Protein AF-A0A640W1K4-F1 (afdb_monomer_lite)

pLDDT: mean 75.22, std 26.87, range [29.45, 98.88]

Foldseek 3Di:
DDDDDDDDDPDPDPDPVVVVVQDDPPPDDDPDDDDDDDDPDLDLADWNFDFDQDPPDGTDTDTDGDDDDQPAWWKFWDDDAEEDQAQKDKTFMDTDADFQWKWKWKDFPQQQDIDTQDIGRVNPRIDIGGHPDFGWMAMGIGGHHSPHPDDDRDGPDDGRHDTYGHDNDDDDDDDDDD

Structure (mmCIF, N/CA/C/O backbone):
data_AF-A0A640W1K4-F1
#
_entry.id   AF-A0A640W1K4-F1
#
loop_
_atom_site.group_PDB
_atom_site.id
_atom_site.type_symbol
_atom_site.label_atom_id
_atom_site.label_alt_id
_atom_site.label_comp_id
_atom_site.label_asym_id
_atom_site.label_entity_id
_atom_site.label_seq_id
_atom_site.pdbx_PDB_ins_code
_atom_site.Cartn_x
_atom_site.Cartn_y
_atom_site.Cartn_z
_atom_site.occupancy
_atom_site.B_iso_or_equiv
_atom_site.auth_seq_id
_atom_site.auth_comp_id
_atom_site.auth_asym_id
_atom_site.auth_atom_id
_atom_site.pdbx_PDB_model_num
ATOM 1 N N . MET A 1 1 ? -17.183 -28.006 46.565 1.00 43.78 1 MET A N 1
ATOM 2 C CA . MET A 1 1 ? -16.339 -28.870 45.714 1.00 43.78 1 MET A CA 1
ATOM 3 C C . MET A 1 1 ? -17.200 -29.376 44.576 1.00 43.78 1 MET A C 1
ATOM 5 O O . MET A 1 1 ? -18.325 -29.774 44.855 1.00 43.78 1 MET A O 1
ATOM 9 N N . ASP A 1 2 ? -16.647 -29.312 43.359 1.00 33.78 2 ASP A N 1
ATOM 10 C CA . ASP A 1 2 ? -17.243 -29.600 42.042 1.00 33.78 2 ASP A CA 1
ATOM 11 C C . ASP A 1 2 ? -18.334 -28.604 41.580 1.00 33.78 2 ASP A C 1
ATOM 13 O O . ASP A 1 2 ? -19.294 -28.358 42.295 1.00 33.78 2 ASP A O 1
ATOM 17 N N . ARG A 1 3 ? -18.270 -27.967 40.399 1.00 29.45 3 ARG A N 1
ATOM 18 C C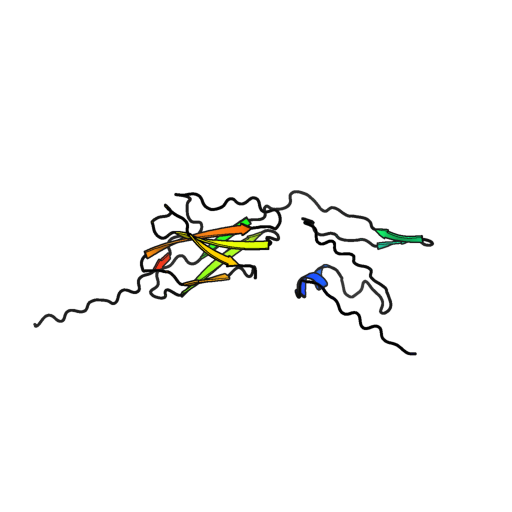A . ARG A 1 3 ? -17.587 -28.315 39.139 1.00 29.45 3 ARG A CA 1
ATOM 19 C C . ARG A 1 3 ? -17.122 -27.056 38.404 1.00 29.45 3 ARG A C 1
ATOM 21 O O . ARG A 1 3 ? -17.822 -26.047 38.407 1.00 29.45 3 ARG A O 1
ATOM 28 N N . GLY A 1 4 ? -15.951 -27.154 37.775 1.00 33.72 4 GLY A N 1
ATOM 29 C CA . GLY A 1 4 ? -15.377 -26.109 36.936 1.00 33.72 4 GLY A CA 1
ATOM 30 C C . GLY A 1 4 ? -16.330 -25.656 35.834 1.00 33.72 4 GLY A C 1
ATOM 31 O O . GLY A 1 4 ? -17.026 -26.463 35.216 1.00 33.72 4 GLY A O 1
ATOM 32 N N . ILE A 1 5 ? -16.336 -24.351 35.596 1.00 34.97 5 ILE A N 1
ATOM 33 C CA . ILE A 1 5 ? -16.936 -23.757 34.412 1.00 34.97 5 ILE A CA 1
ATOM 34 C C . ILE A 1 5 ? -15.775 -23.380 33.500 1.00 34.97 5 ILE A C 1
ATOM 36 O O . ILE A 1 5 ? -15.009 -22.470 33.797 1.00 34.97 5 ILE A O 1
ATOM 40 N N . ILE A 1 6 ? -15.648 -24.123 32.405 1.00 41.34 6 ILE A N 1
ATOM 41 C CA . ILE A 1 6 ? -14.890 -23.721 31.225 1.00 41.34 6 ILE A CA 1
ATOM 42 C C . ILE A 1 6 ? -15.787 -22.721 30.494 1.00 41.34 6 ILE A C 1
ATOM 44 O O . ILE A 1 6 ? -16.929 -23.056 30.172 1.00 41.34 6 ILE A O 1
ATOM 48 N N . LYS A 1 7 ? -15.307 -21.501 30.249 1.00 35.59 7 LYS A N 1
ATOM 49 C CA . LYS A 1 7 ? -15.912 -20.623 29.246 1.00 35.59 7 LYS A CA 1
ATOM 50 C C . LYS A 1 7 ? -14.977 -20.555 28.051 1.00 35.59 7 LYS A C 1
ATOM 52 O O . LYS A 1 7 ? -13.834 -20.131 28.154 1.00 35.59 7 LYS A O 1
ATOM 57 N N . GLU A 1 8 ? -15.502 -21.042 26.941 1.00 36.22 8 GLU A N 1
ATOM 58 C CA . GLU A 1 8 ? -14.947 -20.902 25.608 1.00 36.22 8 GLU A CA 1
ATOM 59 C C . GLU A 1 8 ? -15.300 -19.491 25.122 1.00 36.22 8 GLU A C 1
ATOM 61 O O . GLU A 1 8 ? -16.477 -19.121 25.061 1.00 36.22 8 GLU A O 1
ATOM 66 N N . TYR A 1 9 ? -14.284 -18.681 24.841 1.00 36.56 9 TYR A N 1
ATOM 67 C CA . TYR A 1 9 ? -14.466 -17.368 24.240 1.00 36.56 9 TYR A CA 1
ATOM 68 C C . TYR A 1 9 ? -14.555 -17.574 22.731 1.00 36.56 9 TYR A C 1
ATOM 70 O O . TYR A 1 9 ? -13.602 -18.024 22.106 1.00 36.56 9 TYR A O 1
ATOM 78 N N . LYS A 1 10 ? -15.714 -17.275 22.141 1.00 32.94 10 LYS A N 1
ATOM 79 C CA . LYS A 1 10 ? -15.827 -17.091 20.691 1.00 32.94 10 LYS A CA 1
ATOM 80 C C . LYS A 1 10 ? -15.733 -15.606 20.403 1.00 32.94 10 LYS A C 1
ATOM 82 O O . LYS A 1 10 ? -16.747 -14.953 20.168 1.00 32.94 10 LYS A O 1
ATOM 87 N N . THR A 1 11 ? -14.524 -15.071 20.475 1.00 38.09 11 THR A N 1
ATOM 88 C CA . THR A 1 11 ? -14.229 -13.803 19.814 1.00 38.09 11 THR A CA 1
ATOM 89 C C . THR A 1 11 ? -13.851 -14.107 18.374 1.00 38.09 11 THR A C 1
ATOM 91 O O . THR A 1 11 ? -13.280 -15.152 18.082 1.00 38.09 11 THR A O 1
ATOM 94 N N . SER A 1 12 ? -14.238 -13.241 17.440 1.00 38.25 12 SER A N 1
ATOM 95 C CA . SER A 1 12 ? -13.765 -13.349 16.055 1.00 38.25 12 SER A CA 1
ATOM 96 C C . SER A 1 12 ? -12.378 -12.735 15.864 1.00 38.25 12 SER A C 1
ATOM 98 O O . SER A 1 12 ? -11.850 -12.799 14.761 1.00 38.25 12 SER A O 1
ATOM 100 N N . CYS A 1 13 ? -11.812 -12.116 16.904 1.00 39.06 13 CYS A N 1
ATOM 101 C CA . CYS A 1 13 ? -10.416 -11.715 16.950 1.00 39.06 13 CYS A CA 1
ATOM 102 C C . CYS A 1 13 ? -9.673 -12.644 17.919 1.00 39.06 13 CYS A C 1
ATOM 104 O O . CYS A 1 13 ? -10.009 -12.726 19.102 1.00 39.06 13 CYS A O 1
ATOM 106 N N . ASP A 1 14 ? -8.674 -13.353 17.400 1.00 42.88 14 ASP A N 1
ATOM 107 C CA . ASP A 1 14 ? -7.699 -14.124 18.181 1.00 42.88 14 ASP A CA 1
ATOM 108 C C . ASP A 1 14 ? -6.549 -13.222 18.676 1.00 42.88 14 ASP A C 1
ATOM 110 O O . ASP A 1 14 ? -5.478 -13.717 19.016 1.00 42.88 14 ASP A O 1
ATOM 114 N N . ASP A 1 15 ? -6.742 -11.895 18.694 1.00 42.91 15 ASP A N 1
ATOM 115 C CA . ASP A 1 15 ? -5.703 -10.928 19.047 1.00 42.91 15 ASP A CA 1
ATOM 116 C C . ASP A 1 15 ? -5.544 -10.820 20.580 1.00 42.91 15 ASP A C 1
ATOM 118 O O . ASP A 1 15 ? -6.430 -10.289 21.263 1.00 42.91 15 ASP A O 1
ATOM 122 N N . PRO A 1 16 ? -4.418 -11.285 21.155 1.00 40.88 16 PRO A N 1
ATOM 123 C CA . PRO A 1 16 ? -4.146 -11.191 22.588 1.00 40.88 16 PRO A CA 1
ATOM 124 C C . PRO A 1 16 ? -3.985 -9.742 23.079 1.00 40.88 16 PRO A C 1
ATOM 126 O O . PRO A 1 16 ? -4.146 -9.479 24.273 1.00 40.88 16 PRO A O 1
ATOM 129 N N . GLY A 1 17 ? -3.676 -8.797 22.183 1.00 45.69 17 GLY A N 1
ATOM 130 C CA . GLY A 1 17 ? -3.525 -7.375 22.491 1.00 45.69 17 GLY A CA 1
ATOM 131 C C . GLY A 1 17 ? -4.833 -6.724 22.935 1.00 45.69 17 GLY A C 1
ATOM 132 O O . GLY A 1 17 ? -4.830 -5.930 23.874 1.00 45.69 17 GLY A O 1
ATOM 133 N N . PHE A 1 18 ? -5.963 -7.135 22.353 1.00 45.31 18 PHE A N 1
ATOM 134 C CA . PHE A 1 18 ? -7.292 -6.626 22.711 1.00 45.31 18 PHE A CA 1
ATOM 135 C C . PHE A 1 18 ? -7.650 -6.902 24.182 1.00 45.31 18 PHE A C 1
ATOM 137 O O . PHE A 1 18 ? -8.254 -6.068 24.853 1.00 45.31 18 PHE A O 1
ATOM 144 N N . TYR A 1 19 ? -7.221 -8.047 24.719 1.00 45.56 19 TYR A N 1
ATOM 145 C CA . TYR A 1 19 ? -7.533 -8.458 26.090 1.00 45.56 19 TYR A CA 1
ATOM 146 C C . TYR A 1 19 ? -6.684 -7.754 27.153 1.00 45.56 19 TYR A C 1
ATOM 148 O O . TYR A 1 19 ? -7.207 -7.425 28.215 1.00 45.56 19 TYR A O 1
ATOM 156 N N . ASN A 1 20 ? -5.406 -7.484 26.867 1.00 45.66 20 ASN A N 1
ATOM 157 C CA . ASN A 1 20 ? -4.516 -6.777 27.798 1.00 45.66 20 ASN A CA 1
ATOM 158 C C . ASN A 1 20 ? -4.828 -5.276 27.898 1.00 45.66 20 ASN A C 1
ATOM 160 O O . ASN A 1 20 ? -4.459 -4.641 28.879 1.00 45.66 20 ASN A O 1
ATOM 164 N N . VAL A 1 21 ? -5.492 -4.707 26.886 1.00 46.28 21 VAL A N 1
ATOM 165 C CA . VAL A 1 21 ? -5.930 -3.301 26.887 1.00 46.28 21 VAL A CA 1
ATOM 166 C C . VAL A 1 21 ? -7.235 -3.114 27.668 1.00 46.28 21 VAL A C 1
ATOM 168 O O . VAL A 1 21 ? -7.476 -2.035 28.202 1.00 46.28 21 VAL A O 1
ATOM 171 N N . LEU A 1 22 ? -8.080 -4.147 27.751 1.00 45.56 22 LEU A N 1
ATOM 172 C CA . LEU A 1 22 ? -9.393 -4.049 28.395 1.00 45.56 22 LEU A CA 1
ATOM 173 C C . LEU A 1 22 ? -9.380 -4.319 29.903 1.00 45.56 22 LEU A C 1
ATOM 175 O O . LEU A 1 22 ? -10.299 -3.865 30.582 1.00 45.56 22 LEU A O 1
ATOM 179 N N . PHE A 1 23 ? -8.383 -5.038 30.429 1.00 49.69 23 PHE A N 1
ATOM 180 C CA . PHE A 1 23 ? -8.357 -5.441 31.838 1.00 49.69 23 PHE A CA 1
ATOM 181 C C . PHE A 1 23 ? -6.931 -5.407 32.408 1.00 49.69 23 PHE A C 1
ATOM 183 O O . PHE A 1 23 ? -6.052 -6.119 31.921 1.00 49.69 23 PHE A O 1
ATOM 190 N N . GLU A 1 24 ? -6.705 -4.643 33.481 1.00 48.78 24 GLU A N 1
ATOM 191 C CA . GLU A 1 24 ? -5.538 -4.848 34.348 1.00 48.78 24 GLU A CA 1
ATOM 192 C C . GLU A 1 24 ? -5.784 -6.100 35.218 1.00 48.78 24 GLU A C 1
ATOM 194 O O . GLU A 1 24 ? -6.890 -6.315 35.715 1.00 48.78 24 GLU A O 1
ATOM 199 N N . GLN A 1 25 ? -4.771 -6.964 35.387 1.00 46.16 25 GLN A N 1
ATOM 200 C CA . GLN A 1 25 ? -4.903 -8.274 36.062 1.00 46.16 25 GLN A CA 1
ATOM 201 C C . GLN A 1 25 ? -5.387 -8.197 37.521 1.00 46.16 25 GLN A C 1
ATOM 203 O O . GLN A 1 25 ? -5.812 -9.212 38.074 1.00 46.16 25 GLN A O 1
ATOM 208 N N . ASP A 1 26 ? -5.345 -7.010 38.120 1.00 49.59 26 ASP A N 1
ATOM 209 C CA . ASP A 1 26 ? -5.568 -6.793 39.545 1.00 49.59 26 ASP A CA 1
ATOM 210 C C . ASP A 1 26 ? -7.010 -6.345 39.866 1.00 49.59 26 ASP A C 1
ATOM 212 O O . ASP A 1 26 ? -7.351 -6.175 41.037 1.00 49.59 26 ASP A O 1
ATOM 216 N N . GLU A 1 27 ? -7.869 -6.157 38.854 1.00 46.91 27 GLU A N 1
ATOM 217 C CA . GLU A 1 27 ? -9.209 -5.569 39.028 1.00 46.91 27 GLU A CA 1
ATOM 218 C C . GLU A 1 27 ? -10.350 -6.578 39.269 1.00 46.91 27 GLU A C 1
ATOM 220 O O . GLU A 1 27 ? -11.479 -6.153 39.512 1.00 46.91 27 GLU A O 1
ATOM 225 N N . PHE A 1 28 ? -10.092 -7.896 39.251 1.00 48.31 28 PHE A N 1
ATOM 226 C CA . PHE A 1 28 ? -11.148 -8.913 39.400 1.00 48.31 28 PHE A CA 1
ATOM 227 C C . PHE A 1 28 ? -10.726 -10.113 40.253 1.00 48.31 28 PHE A C 1
ATOM 229 O O . PHE A 1 28 ? -9.606 -10.617 40.151 1.00 48.31 28 PHE A O 1
ATOM 236 N N . GLU A 1 29 ? -11.654 -10.635 41.060 1.00 42.78 29 GLU A N 1
ATOM 237 C CA . GLU A 1 29 ? -11.427 -11.850 41.850 1.00 42.78 29 GLU A CA 1
ATOM 238 C C . GLU A 1 29 ? -11.847 -13.123 41.090 1.00 42.78 29 GLU A C 1
ATOM 240 O O . GLU A 1 29 ? -12.844 -13.170 40.360 1.00 42.78 29 GLU A O 1
ATOM 245 N N . ILE A 1 30 ? -11.108 -14.220 41.306 1.00 35.00 30 ILE A N 1
ATOM 246 C CA . ILE A 1 30 ? -11.465 -15.549 40.788 1.00 35.00 30 ILE A CA 1
ATOM 247 C C . ILE A 1 30 ? -12.852 -15.942 41.323 1.00 35.00 30 ILE A C 1
ATOM 249 O O . ILE A 1 30 ? -13.006 -16.307 42.487 1.00 35.00 30 ILE A O 1
ATOM 253 N N . GLY A 1 31 ? -13.860 -15.913 40.448 1.00 36.47 31 GLY A N 1
ATOM 254 C CA . GLY A 1 31 ? -15.252 -16.247 40.774 1.00 36.47 31 GLY A CA 1
ATOM 255 C C . GLY A 1 31 ? -16.278 -15.218 40.299 1.00 36.47 31 GLY A C 1
ATOM 256 O O . GLY A 1 31 ? -17.474 -15.525 40.280 1.00 36.47 31 GLY A O 1
ATOM 257 N N . GLU A 1 32 ? -15.834 -14.035 39.872 1.00 38.31 32 GLU A N 1
ATOM 258 C CA . GLU A 1 32 ? -16.712 -12.994 39.343 1.00 38.31 32 GLU A CA 1
ATOM 259 C C . GLU A 1 32 ? -17.243 -13.322 37.938 1.00 38.31 32 GLU A C 1
ATOM 261 O O . GLU A 1 32 ? -16.628 -14.029 37.134 1.00 38.31 32 GLU A O 1
ATOM 266 N N . ARG A 1 33 ? -18.454 -12.835 37.642 1.00 40.28 33 ARG A N 1
ATOM 267 C CA . ARG A 1 33 ? -19.116 -13.027 36.347 1.00 40.28 33 ARG A CA 1
ATOM 268 C C . ARG A 1 33 ? -19.064 -11.732 35.549 1.00 40.28 33 ARG A C 1
ATOM 270 O O . ARG A 1 33 ? -19.901 -10.862 35.763 1.00 40.28 33 ARG A O 1
ATOM 277 N N . LEU A 1 34 ? -18.165 -11.654 34.571 1.00 40.03 34 LEU A N 1
ATOM 278 C CA . LEU A 1 34 ? -18.249 -10.628 33.535 1.00 40.03 34 LEU A CA 1
ATOM 279 C C . LEU A 1 34 ? -19.306 -11.008 32.490 1.00 40.03 34 LEU A C 1
ATOM 281 O O . LEU A 1 34 ? -19.310 -12.127 31.958 1.00 40.03 34 LEU A O 1
ATOM 285 N N . TYR A 1 35 ? -20.184 -10.058 32.186 1.00 37.66 35 TYR A N 1
ATOM 286 C CA . TYR A 1 35 ? -21.042 -10.085 31.009 1.00 37.66 35 TYR A CA 1
ATOM 287 C C . TYR A 1 35 ? -20.549 -8.992 30.066 1.00 37.66 35 TYR A C 1
ATOM 289 O O . TYR A 1 35 ? -20.680 -7.811 30.370 1.00 37.66 35 TYR A O 1
ATOM 297 N N . VAL A 1 36 ? -19.958 -9.404 28.946 1.00 39.88 36 VAL A N 1
ATOM 298 C CA . VAL A 1 36 ? -19.548 -8.512 27.858 1.00 39.88 36 VAL A CA 1
ATOM 299 C C . VAL A 1 36 ? -20.442 -8.838 26.672 1.00 39.88 36 VAL A C 1
ATOM 301 O O . VAL A 1 36 ? -20.345 -9.925 26.103 1.00 39.88 36 VAL A O 1
ATOM 304 N N . GLU A 1 37 ? -21.350 -7.930 26.333 1.00 35.34 37 GLU A N 1
ATOM 305 C CA . GLU A 1 37 ? -22.070 -7.965 25.061 1.00 35.34 37 GLU A CA 1
ATOM 306 C C . GLU A 1 37 ? -21.324 -7.059 24.084 1.00 35.34 37 GLU A C 1
ATOM 308 O O . GLU A 1 37 ? -21.455 -5.842 24.126 1.00 35.34 37 GLU A O 1
ATOM 313 N N . ALA A 1 38 ? -20.511 -7.659 23.216 1.00 38.56 38 ALA A N 1
ATOM 314 C CA . ALA A 1 38 ? -19.941 -6.953 22.078 1.00 38.56 38 ALA A CA 1
ATOM 315 C C . ALA A 1 38 ? -20.965 -6.974 20.937 1.00 38.56 38 ALA A C 1
ATOM 317 O O . ALA A 1 38 ? -21.299 -8.036 20.400 1.00 38.56 38 ALA A O 1
ATOM 318 N N . PHE A 1 39 ? -21.490 -5.810 20.564 1.00 34.06 39 PHE A N 1
ATOM 319 C CA . PHE A 1 39 ? -22.350 -5.693 19.393 1.00 34.06 39 PHE A CA 1
ATOM 320 C C . PHE A 1 39 ? -21.492 -5.718 18.125 1.00 34.06 39 PHE A C 1
ATOM 322 O O . PHE A 1 39 ? -20.558 -4.934 17.982 1.00 34.06 39 PHE A O 1
ATOM 329 N N . LYS A 1 40 ? -21.838 -6.581 17.160 1.00 32.44 40 LYS A N 1
ATOM 330 C CA . LYS A 1 40 ? -21.313 -6.479 15.792 1.00 32.44 40 LYS A CA 1
ATOM 331 C C . LYS A 1 40 ? -22.013 -5.312 15.091 1.00 32.44 40 LYS A C 1
ATOM 333 O O . LYS A 1 40 ? -23.025 -5.491 14.419 1.00 32.44 40 LYS A O 1
ATOM 338 N N . GLY A 1 41 ? -21.487 -4.117 15.306 1.00 35.25 41 GLY A N 1
ATOM 339 C CA . GLY A 1 41 ? -21.875 -2.875 14.653 1.00 35.25 41 GLY A CA 1
ATOM 340 C C . GLY A 1 41 ? -20.701 -1.904 14.706 1.00 35.25 41 GLY A C 1
ATOM 341 O O . GLY A 1 41 ? -19.872 -2.006 15.604 1.00 35.25 41 GLY A O 1
ATOM 342 N N . ASN A 1 42 ? -20.617 -1.004 13.728 1.00 38.41 42 ASN A N 1
ATOM 343 C CA . ASN A 1 42 ? -19.531 -0.034 13.579 1.00 38.41 42 ASN A CA 1
ATOM 344 C C . ASN A 1 42 ? -19.505 0.954 14.762 1.00 38.41 42 ASN A C 1
ATOM 346 O O . ASN A 1 42 ? -20.079 2.040 14.695 1.00 38.41 42 ASN A O 1
ATOM 350 N N . LEU A 1 43 ? -18.875 0.550 15.861 1.00 39.47 43 LEU A N 1
ATOM 351 C CA . LEU A 1 43 ? -18.523 1.391 16.997 1.00 39.47 43 LEU A CA 1
ATOM 352 C C . LEU A 1 43 ? -17.125 1.948 16.728 1.00 39.47 43 LEU A C 1
ATOM 354 O O . LEU A 1 43 ? -16.120 1.296 16.986 1.00 39.47 43 LEU A O 1
ATOM 358 N N . TYR A 1 44 ? -17.066 3.154 16.166 1.00 40.75 44 TYR A N 1
ATOM 359 C CA . TYR A 1 44 ? -15.805 3.875 15.997 1.00 40.75 44 TYR A CA 1
ATOM 360 C C . TYR A 1 44 ? -15.503 4.664 17.268 1.00 40.75 44 TYR A C 1
ATOM 362 O O . TYR A 1 44 ? -15.920 5.809 17.438 1.00 40.75 44 TYR A O 1
ATOM 370 N N . GLY A 1 45 ? -14.830 3.979 18.191 1.00 37.06 45 GLY A N 1
ATOM 371 C CA . GLY A 1 45 ? -14.390 4.468 19.493 1.00 37.06 45 GLY A CA 1
ATOM 372 C C . GLY A 1 45 ? -14.180 3.300 20.459 1.00 37.06 45 GLY A C 1
ATOM 373 O O . GLY A 1 45 ? -14.837 2.270 20.340 1.00 37.06 45 GLY A O 1
ATOM 374 N N . TYR A 1 46 ? -13.267 3.445 21.418 1.00 37.00 46 TYR A N 1
ATOM 375 C CA . TYR A 1 46 ? -13.136 2.474 22.505 1.00 37.00 46 TYR A CA 1
ATOM 376 C C . TYR A 1 46 ? -14.272 2.667 23.509 1.00 37.00 46 TYR A C 1
ATOM 378 O O . TYR A 1 46 ? -14.501 3.776 23.992 1.00 37.00 46 TYR A O 1
ATOM 386 N N . GLU A 1 47 ? -14.971 1.584 23.835 1.00 36.69 47 GLU A N 1
ATOM 387 C CA . GLU A 1 47 ? -16.014 1.568 24.854 1.00 36.69 47 GLU A CA 1
ATOM 388 C C . GLU A 1 47 ? -15.413 1.047 26.167 1.00 36.69 47 GLU A C 1
ATOM 390 O O . GLU A 1 47 ? -15.278 -0.157 26.375 1.00 36.69 47 GLU A O 1
ATOM 395 N N . THR A 1 48 ? -15.017 1.946 27.073 1.00 38.12 48 THR A N 1
ATOM 396 C CA . THR A 1 48 ? -14.699 1.539 28.449 1.00 38.12 48 THR A CA 1
ATOM 397 C C . THR A 1 48 ? -16.001 1.472 29.233 1.00 38.12 48 THR A C 1
ATOM 399 O O . THR A 1 48 ? -16.589 2.494 29.595 1.00 38.12 48 THR A O 1
ATOM 402 N N . THR A 1 49 ? -16.468 0.250 29.481 1.00 39.38 49 THR A N 1
ATOM 403 C CA . THR A 1 49 ? -17.645 0.007 30.315 1.00 39.38 49 THR A CA 1
ATOM 404 C C . THR A 1 49 ? -17.234 0.036 31.781 1.00 39.38 49 THR A C 1
ATOM 406 O O . THR A 1 49 ? -16.626 -0.906 32.280 1.00 39.38 49 THR A O 1
ATOM 409 N N . TYR A 1 50 ? -17.593 1.102 32.496 1.00 38.91 50 TYR A N 1
ATOM 410 C CA . TYR A 1 50 ? -17.455 1.118 33.950 1.00 38.91 50 TYR A CA 1
ATOM 411 C C . TYR A 1 50 ? -18.662 0.437 34.585 1.00 38.91 50 TYR A C 1
ATOM 413 O O . TYR A 1 50 ? -19.805 0.876 34.428 1.00 38.91 50 TYR A O 1
ATOM 421 N N . PHE A 1 51 ? -18.397 -0.615 35.352 1.00 43.44 51 PHE A N 1
ATOM 422 C CA . PHE A 1 51 ? -19.389 -1.248 36.204 1.00 43.44 51 PHE A CA 1
ATOM 423 C C . PHE A 1 51 ? -19.434 -0.492 37.532 1.00 43.44 51 PHE A C 1
ATOM 425 O O . PHE A 1 51 ? -18.554 -0.644 38.372 1.00 43.44 51 PHE A O 1
ATOM 432 N N . THR A 1 52 ? -20.456 0.342 37.745 1.00 46.16 52 THR A N 1
ATOM 433 C CA . THR A 1 52 ? -20.698 0.891 39.089 1.00 46.16 52 THR A CA 1
ATOM 434 C C . THR A 1 52 ? -21.572 -0.097 39.862 1.00 46.16 52 THR A C 1
ATOM 436 O O . THR A 1 52 ? -22.713 -0.324 39.441 1.00 46.16 52 THR A O 1
ATOM 439 N N . PRO A 1 53 ? -21.085 -0.704 40.959 1.00 47.38 53 PRO A N 1
ATOM 440 C CA . PRO A 1 53 ? -21.912 -1.573 41.784 1.00 47.38 53 PRO A CA 1
ATOM 441 C C . PRO A 1 53 ? -23.015 -0.747 42.456 1.00 47.38 53 PRO A C 1
ATOM 443 O O . PRO A 1 53 ? -22.729 0.219 43.168 1.00 47.38 53 PRO A O 1
ATOM 446 N N . LEU A 1 54 ? -24.281 -1.115 42.238 1.00 53.66 54 LEU A N 1
ATOM 447 C CA . LEU A 1 54 ? -25.395 -0.594 43.028 1.00 53.66 54 LEU A CA 1
ATOM 448 C C . LEU A 1 54 ? -25.686 -1.570 44.176 1.00 53.66 54 LEU A C 1
ATOM 450 O O . LEU A 1 54 ? -25.810 -2.768 43.918 1.00 53.66 54 LEU A O 1
ATOM 454 N N . PRO A 1 55 ? -25.830 -1.087 45.426 1.00 51.72 55 PRO A N 1
ATOM 455 C CA . PRO A 1 55 ? -25.932 -1.951 46.604 1.00 51.72 55 PRO A CA 1
ATOM 456 C C . PRO A 1 55 ? -27.064 -2.990 46.580 1.00 51.72 55 PRO A C 1
ATOM 458 O O . PRO A 1 55 ? -26.956 -3.992 47.278 1.00 51.72 55 PRO A O 1
ATOM 461 N N . GLU A 1 56 ? -28.134 -2.781 45.801 1.00 59.53 56 GLU A N 1
ATOM 462 C CA . GLU A 1 56 ? -29.325 -3.650 45.832 1.00 59.53 56 GLU A CA 1
ATOM 463 C C . GLU A 1 56 ? -29.897 -4.043 44.451 1.00 59.53 56 GLU A C 1
ATOM 465 O O . GLU A 1 56 ? -30.773 -4.901 44.394 1.00 59.53 56 GLU A O 1
ATOM 470 N N . GLU A 1 57 ? -29.402 -3.495 43.329 1.00 50.72 57 GLU A N 1
ATOM 471 C CA . GLU A 1 57 ? -30.027 -3.692 41.997 1.00 50.72 57 GLU A CA 1
ATOM 472 C C . GLU A 1 57 ? -29.073 -4.159 40.873 1.00 50.72 57 GLU A C 1
ATOM 474 O O . GLU A 1 57 ? -29.472 -4.242 39.713 1.00 50.72 57 GLU A O 1
ATOM 479 N N . GLY A 1 58 ? -27.826 -4.528 41.187 1.00 58.66 58 GLY A N 1
ATOM 480 C CA . GLY A 1 58 ? -26.847 -5.000 40.194 1.00 58.66 58 GLY A CA 1
ATOM 481 C C . GLY A 1 58 ? -25.952 -3.888 39.630 1.00 58.66 58 GLY A C 1
ATOM 482 O O . GLY A 1 58 ? -25.716 -2.878 40.289 1.00 58.66 58 GLY A O 1
ATOM 483 N N . TYR A 1 59 ? -25.392 -4.086 38.433 1.00 46.59 59 TYR A N 1
ATOM 484 C CA . TYR A 1 59 ? -24.468 -3.131 37.807 1.00 46.59 59 TYR A CA 1
ATOM 485 C C . TYR A 1 59 ? -25.196 -2.222 36.810 1.00 46.59 59 TYR A C 1
ATOM 487 O O . TYR A 1 59 ? -25.974 -2.698 35.984 1.00 46.59 59 TYR A O 1
ATOM 495 N N . LYS A 1 60 ? -24.908 -0.915 36.848 1.00 43.81 60 LYS A N 1
ATOM 496 C CA . LYS A 1 60 ? -25.345 0.045 35.821 1.00 43.81 60 LYS A CA 1
ATOM 497 C C . LYS A 1 60 ? -24.206 0.291 34.833 1.00 43.81 60 LYS A C 1
ATOM 499 O O . LYS A 1 60 ? -23.123 0.693 35.250 1.00 43.81 60 LYS A O 1
ATOM 504 N N . VAL A 1 61 ? -24.476 0.095 33.542 1.00 48.91 61 VAL A N 1
ATOM 505 C CA . VAL A 1 61 ? -23.572 0.468 32.443 1.00 48.91 61 VAL A CA 1
ATOM 506 C C . VAL A 1 61 ? -23.531 1.994 32.337 1.00 48.91 61 VAL A C 1
ATOM 508 O O . VAL A 1 61 ? -24.573 2.642 32.204 1.00 48.91 61 VAL A O 1
ATOM 511 N N . VAL A 1 62 ? -22.337 2.578 32.415 1.00 41.53 62 VAL A N 1
ATOM 512 C CA . VAL A 1 62 ? -22.101 3.988 32.089 1.00 41.53 62 VAL A CA 1
ATOM 513 C C . VAL A 1 62 ? -21.271 4.030 30.814 1.00 41.53 62 VAL A C 1
ATOM 515 O O . VAL A 1 62 ? -20.095 3.680 30.835 1.00 41.53 62 VAL A O 1
ATOM 518 N N . ASN A 1 63 ? -21.888 4.468 29.716 1.00 42.66 63 ASN A N 1
ATOM 519 C CA . ASN A 1 63 ? -21.181 4.719 28.464 1.00 42.66 63 ASN A CA 1
ATOM 520 C C . ASN A 1 63 ? -20.307 5.959 28.635 1.00 42.66 63 ASN A C 1
ATOM 522 O O . ASN A 1 63 ? -20.831 7.063 28.808 1.00 42.66 63 ASN A O 1
ATOM 526 N N . ILE A 1 64 ? -18.990 5.787 28.577 1.00 39.22 64 ILE A N 1
ATOM 527 C CA . ILE A 1 64 ? -18.064 6.911 28.465 1.00 39.22 64 ILE A CA 1
ATOM 528 C C . ILE A 1 64 ? -17.629 7.025 27.010 1.00 39.22 64 ILE A C 1
ATOM 530 O O . ILE A 1 64 ? -17.033 6.119 26.443 1.00 39.22 64 ILE A O 1
ATOM 534 N N . VAL A 1 65 ? -17.955 8.168 26.416 1.00 42.97 65 VAL A N 1
ATOM 535 C CA . VAL A 1 65 ? -17.531 8.565 25.075 1.00 42.97 65 VAL A CA 1
ATOM 536 C C . VAL A 1 65 ? -16.236 9.353 25.222 1.00 42.97 65 VAL A C 1
ATOM 538 O O . VAL A 1 65 ? -16.235 10.394 25.885 1.00 42.97 65 VAL A O 1
ATOM 541 N N . LEU A 1 66 ? -15.143 8.891 24.611 1.00 39.72 66 LEU A N 1
ATOM 542 C CA . LEU A 1 66 ? -13.872 9.614 24.638 1.00 39.72 66 LEU A CA 1
ATOM 543 C C . LEU A 1 66 ? -13.548 10.308 23.308 1.00 39.72 66 LEU A C 1
ATOM 545 O O . LEU A 1 66 ? -13.252 9.693 22.293 1.00 39.72 66 LEU A O 1
ATOM 549 N N . LEU A 1 67 ? -13.643 11.633 23.431 1.00 43.06 67 LEU A N 1
ATOM 550 C CA . LEU A 1 67 ? -12.845 12.745 22.913 1.00 43.06 67 LEU A CA 1
ATOM 551 C C . LEU A 1 67 ? -12.418 12.789 21.439 1.00 43.06 67 LEU A C 1
ATOM 553 O O . LEU A 1 67 ? -11.481 12.155 20.972 1.00 43.06 67 LEU A O 1
ATOM 557 N N . TYR A 1 68 ? -13.076 13.747 20.794 1.00 47.00 68 TYR A N 1
ATOM 558 C CA . TYR A 1 68 ? -12.763 14.391 19.533 1.00 47.00 68 TYR A CA 1
ATOM 559 C C . TYR A 1 68 ? -11.429 15.169 19.545 1.00 47.00 68 TYR A C 1
ATOM 561 O O . TYR A 1 68 ? -11.097 15.781 20.567 1.00 47.00 68 TYR A O 1
ATOM 569 N N . PRO A 1 69 ? -10.770 15.298 18.377 1.00 68.56 69 PRO A N 1
ATOM 570 C CA . PRO A 1 69 ? -11.124 14.653 17.109 1.00 68.56 69 PRO A CA 1
ATOM 571 C C . PRO A 1 69 ? -10.549 13.234 17.007 1.00 68.56 69 PRO A C 1
ATOM 573 O O . PRO A 1 69 ? -9.391 13.003 17.346 1.00 68.56 69 PRO A O 1
ATOM 576 N N . VAL A 1 70 ? -11.362 12.302 16.499 1.00 68.88 70 VAL A N 1
ATOM 577 C CA . VAL A 1 70 ? -10.870 10.992 16.051 1.00 68.88 70 VAL A CA 1
ATOM 578 C C . VAL A 1 70 ? -9.862 11.262 14.927 1.00 68.88 70 VAL A C 1
ATOM 580 O O . VAL A 1 70 ? -10.214 12.003 14.001 1.00 68.88 70 VAL A O 1
ATOM 583 N N . PRO A 1 71 ? -8.617 10.755 15.012 1.00 78.19 71 PRO A N 1
ATOM 584 C CA . PRO A 1 71 ? -7.669 10.914 13.919 1.00 78.19 71 PRO A CA 1
ATOM 585 C C . PRO A 1 71 ? -8.264 10.293 12.651 1.00 78.19 71 PRO A C 1
ATOM 587 O O . PRO A 1 71 ? -8.997 9.303 12.751 1.00 78.19 71 PRO A O 1
ATOM 590 N N . PRO A 1 72 ? -7.995 10.868 11.470 1.00 90.12 72 PRO A N 1
ATOM 591 C CA . PRO A 1 72 ? -8.469 10.272 10.237 1.00 90.12 72 PRO A CA 1
ATOM 592 C C . PRO A 1 72 ? -7.891 8.857 10.104 1.00 90.12 72 PRO A C 1
ATOM 594 O O . PRO A 1 72 ? -6.808 8.548 10.614 1.00 90.12 72 PRO A O 1
ATOM 597 N N . ILE A 1 73 ? -8.678 7.983 9.492 1.00 93.00 73 ILE A N 1
ATOM 598 C CA . ILE A 1 73 ? -8.307 6.594 9.242 1.00 93.00 73 ILE A CA 1
ATOM 599 C C . ILE A 1 73 ? -7.766 6.583 7.831 1.00 93.00 73 ILE A C 1
ATOM 601 O O . ILE A 1 73 ? -8.539 6.743 6.889 1.00 93.00 73 ILE A O 1
ATOM 605 N N . GLU A 1 74 ? -6.447 6.505 7.740 1.00 97.25 74 GLU A N 1
ATOM 606 C CA . GLU A 1 74 ? -5.690 6.718 6.515 1.00 97.25 74 GLU A CA 1
ATOM 607 C C . GLU A 1 74 ? -4.607 5.646 6.396 1.00 97.25 74 GLU A C 1
ATOM 609 O O . GLU A 1 74 ? -4.154 5.105 7.412 1.00 97.25 74 GLU A O 1
ATOM 614 N N . ALA A 1 75 ? -4.181 5.343 5.174 1.00 98.38 75 ALA A N 1
ATOM 615 C CA . ALA A 1 75 ? -2.984 4.563 4.896 1.00 98.38 75 ALA A CA 1
ATOM 616 C C . ALA A 1 75 ? -2.063 5.345 3.959 1.00 98.38 75 ALA A C 1
ATOM 618 O O . ALA A 1 75 ? -2.500 6.223 3.235 1.00 98.38 75 ALA A O 1
ATOM 619 N N . ILE A 1 76 ? -0.765 5.053 4.010 1.00 98.62 76 ILE A N 1
ATOM 620 C CA . ILE A 1 76 ? 0.222 5.682 3.134 1.00 98.62 76 ILE A CA 1
ATOM 621 C C . ILE A 1 76 ? 1.338 4.697 2.806 1.00 98.62 76 ILE A C 1
ATOM 623 O O . ILE A 1 76 ? 1.985 4.151 3.707 1.00 98.62 76 ILE A O 1
ATOM 627 N N . ALA A 1 77 ? 1.591 4.470 1.521 1.00 98.69 77 ALA A N 1
ATOM 628 C CA . ALA A 1 77 ? 2.708 3.668 1.049 1.00 98.69 77 ALA A CA 1
ATOM 629 C C . ALA A 1 77 ? 4.031 4.393 1.330 1.00 98.69 77 ALA A C 1
ATOM 631 O O . ALA A 1 77 ? 4.214 5.567 1.013 1.00 98.69 77 ALA A O 1
ATOM 632 N N . THR A 1 78 ? 4.987 3.680 1.919 1.00 98.69 78 THR A N 1
ATOM 633 C CA . THR A 1 78 ? 6.285 4.222 2.349 1.00 98.69 78 THR A CA 1
ATOM 634 C C . THR A 1 78 ? 7.471 3.597 1.623 1.00 98.69 78 THR A C 1
ATOM 636 O O . THR A 1 78 ? 8.555 4.181 1.617 1.00 98.69 78 THR A O 1
ATOM 639 N N . GLY A 1 79 ? 7.285 2.445 0.977 1.00 97.56 79 GLY A N 1
ATOM 640 C CA . GLY A 1 79 ? 8.350 1.715 0.295 1.00 97.56 79 GLY A CA 1
ATOM 641 C C . GLY A 1 79 ? 7.819 0.615 -0.627 1.00 97.56 79 GLY A C 1
ATOM 642 O O . GLY A 1 79 ? 6.657 0.233 -0.507 1.00 97.56 79 GLY A O 1
ATOM 643 N N . PRO A 1 80 ? 8.662 0.072 -1.522 1.00 97.62 80 PRO A N 1
ATOM 644 C CA . PRO A 1 80 ? 10.056 0.452 -1.751 1.00 97.62 80 PRO A CA 1
ATOM 645 C C . PRO A 1 80 ? 10.207 1.603 -2.766 1.00 97.62 80 PRO A C 1
ATOM 647 O O . PRO A 1 80 ? 9.409 1.741 -3.687 1.00 97.62 80 PRO A O 1
ATOM 650 N N . ALA A 1 81 ? 11.290 2.379 -2.650 1.00 97.00 81 ALA A N 1
ATOM 651 C CA . ALA A 1 81 ? 11.728 3.358 -3.653 1.00 97.00 81 ALA A CA 1
ATOM 652 C C . ALA A 1 81 ? 13.220 3.148 -3.964 1.00 97.00 81 ALA A C 1
ATOM 654 O O . ALA A 1 81 ? 14.087 3.804 -3.387 1.00 97.00 81 ALA A O 1
ATOM 655 N N . ASP A 1 82 ? 13.516 2.164 -4.816 1.00 97.00 82 ASP A N 1
ATOM 656 C CA . ASP A 1 82 ? 14.879 1.733 -5.151 1.00 97.00 82 ASP A CA 1
ATOM 657 C C . ASP A 1 82 ? 14.935 1.106 -6.559 1.00 97.00 82 ASP A C 1
ATOM 659 O O . ASP A 1 82 ? 13.927 1.036 -7.265 1.00 97.00 82 ASP A O 1
ATOM 663 N N . VAL A 1 83 ? 16.112 0.646 -6.983 1.00 97.50 83 VAL A N 1
ATOM 664 C CA . VAL A 1 83 ? 16.341 -0.102 -8.223 1.00 97.50 83 VAL A CA 1
ATOM 665 C C . VAL A 1 83 ? 16.654 -1.559 -7.897 1.00 97.50 83 VAL A C 1
ATOM 667 O O . VAL A 1 83 ? 17.503 -1.846 -7.057 1.00 97.50 83 VAL A O 1
ATOM 670 N N . SER A 1 84 ? 16.014 -2.494 -8.597 1.00 97.44 84 SER A N 1
ATOM 671 C CA . SER A 1 84 ? 16.207 -3.928 -8.375 1.00 97.44 84 SER A CA 1
ATOM 672 C C . SER A 1 84 ? 16.027 -4.743 -9.652 1.00 97.44 84 SER A C 1
ATOM 674 O O . SER A 1 84 ? 15.356 -4.330 -10.599 1.00 97.44 84 SER A O 1
ATOM 676 N N . ASN A 1 85 ? 16.593 -5.947 -9.643 1.00 96.94 85 ASN A N 1
ATOM 677 C CA . ASN A 1 85 ? 16.339 -6.997 -10.625 1.00 96.94 85 ASN A CA 1
ATOM 678 C C . ASN A 1 85 ? 15.471 -8.145 -10.074 1.00 96.94 85 ASN A C 1
ATOM 680 O O . ASN A 1 85 ? 15.244 -9.123 -10.788 1.00 96.94 85 ASN A O 1
ATOM 684 N N . ASP A 1 86 ? 14.995 -8.044 -8.829 1.00 97.00 86 ASP A N 1
ATOM 685 C CA . ASP A 1 86 ? 14.001 -8.951 -8.251 1.00 97.00 86 ASP A CA 1
ATOM 686 C C . ASP A 1 86 ? 12.595 -8.376 -8.445 1.00 97.00 86 ASP A C 1
ATOM 688 O O . ASP A 1 86 ? 12.319 -7.239 -8.065 1.00 97.00 86 ASP A O 1
ATOM 692 N N . GLY A 1 87 ? 11.717 -9.166 -9.062 1.00 96.88 87 GLY A N 1
ATOM 693 C CA . GLY A 1 87 ? 10.322 -8.797 -9.280 1.00 96.88 87 GLY A CA 1
ATOM 694 C C . GLY A 1 87 ? 9.432 -9.055 -8.066 1.00 96.88 87 GLY A C 1
ATOM 695 O O . GLY A 1 87 ? 8.290 -8.607 -8.071 1.00 96.88 87 GLY A O 1
ATOM 696 N N . ASN A 1 88 ? 9.913 -9.777 -7.050 1.00 98.38 88 ASN A N 1
ATOM 697 C CA . ASN A 1 88 ? 9.180 -10.000 -5.808 1.00 98.38 88 ASN A CA 1
ATOM 698 C C . ASN A 1 88 ? 9.616 -8.967 -4.778 1.00 98.38 88 ASN A C 1
ATOM 700 O O . ASN A 1 88 ? 10.777 -8.921 -4.378 1.00 98.38 88 ASN A O 1
ATOM 704 N N . ILE A 1 89 ? 8.671 -8.139 -4.355 1.00 98.31 89 ILE A N 1
ATOM 705 C CA . ILE A 1 89 ? 8.925 -7.024 -3.455 1.00 98.31 89 ILE A CA 1
ATOM 706 C C . ILE A 1 89 ? 7.987 -7.076 -2.259 1.00 98.31 89 ILE A C 1
ATOM 708 O O . ILE A 1 89 ? 6.904 -7.661 -2.317 1.00 98.31 89 ILE A O 1
ATOM 712 N N . THR A 1 90 ? 8.392 -6.392 -1.199 1.00 98.56 90 THR A N 1
ATOM 713 C CA . THR A 1 90 ? 7.520 -6.066 -0.074 1.00 98.56 90 THR A CA 1
ATOM 714 C C . THR A 1 90 ? 7.235 -4.573 -0.130 1.00 98.56 90 THR A C 1
ATOM 716 O O . THR A 1 90 ? 8.154 -3.760 -0.025 1.00 98.56 90 THR A O 1
ATOM 719 N N . ILE A 1 91 ? 5.970 -4.222 -0.349 1.00 98.69 91 ILE A N 1
ATOM 720 C CA . ILE A 1 91 ? 5.470 -2.851 -0.275 1.00 98.69 91 ILE A CA 1
ATOM 721 C C . ILE A 1 91 ? 5.213 -2.549 1.196 1.00 98.69 91 ILE A C 1
ATOM 723 O O . ILE A 1 91 ? 4.433 -3.247 1.837 1.00 98.69 91 ILE A O 1
ATOM 727 N N . THR A 1 92 ? 5.867 -1.525 1.733 1.00 98.75 92 THR A N 1
ATOM 728 C CA . THR A 1 92 ? 5.663 -1.098 3.120 1.00 98.75 92 THR A CA 1
ATOM 729 C C . THR A 1 92 ? 4.689 0.065 3.165 1.00 98.75 92 THR A C 1
ATOM 731 O O . THR A 1 92 ? 4.705 0.928 2.282 1.00 98.75 92 THR A O 1
ATOM 734 N N . TYR A 1 93 ? 3.862 0.128 4.201 1.00 98.75 93 TYR A N 1
ATOM 735 C CA . TYR A 1 93 ? 2.913 1.216 4.404 1.00 98.75 93 TYR A CA 1
ATOM 736 C C . TYR A 1 93 ? 2.705 1.502 5.895 1.00 98.75 93 TYR A C 1
ATOM 738 O O . TYR A 1 93 ? 2.902 0.641 6.747 1.00 98.75 93 TYR A O 1
ATOM 746 N N . ASN A 1 94 ? 2.311 2.733 6.210 1.00 98.38 94 ASN A N 1
ATOM 747 C CA . ASN A 1 94 ? 1.811 3.099 7.535 1.00 98.38 94 ASN A CA 1
ATOM 748 C C . ASN A 1 94 ? 0.297 3.282 7.456 1.00 98.38 94 ASN A C 1
ATOM 750 O O . ASN A 1 94 ? -0.217 3.642 6.401 1.00 98.38 94 ASN A O 1
ATOM 754 N N . TYR A 1 95 ? -0.410 3.089 8.567 1.00 96.94 95 TYR A N 1
ATOM 755 C CA . TYR A 1 95 ? -1.828 3.423 8.661 1.00 96.94 95 TYR A CA 1
ATOM 756 C C . TYR A 1 95 ? -2.186 3.971 10.045 1.00 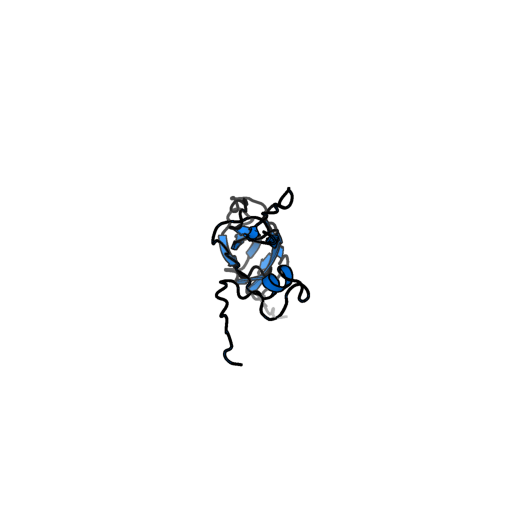96.94 95 TYR A C 1
ATOM 758 O O . TYR A 1 95 ? -1.468 3.757 11.027 1.00 96.94 95 TYR A O 1
ATOM 766 N N . THR A 1 96 ? -3.294 4.700 10.120 1.00 93.94 96 THR A N 1
ATOM 767 C CA . THR A 1 96 ? -3.868 5.238 11.357 1.00 93.94 96 THR A CA 1
ATOM 768 C C . THR A 1 96 ? -5.285 4.718 11.572 1.00 93.94 96 THR A C 1
ATOM 770 O O . THR A 1 96 ? -6.011 4.404 10.632 1.00 93.94 96 THR A O 1
ATOM 773 N N . GLY A 1 97 ? -5.705 4.644 12.836 1.00 88.00 97 GLY A N 1
ATOM 774 C CA . GLY A 1 97 ? -7.034 4.153 13.201 1.00 88.00 97 GLY A CA 1
ATOM 775 C C . GLY A 1 97 ? -7.196 2.641 13.031 1.00 88.00 97 GLY A C 1
ATOM 776 O O . GLY A 1 97 ? -6.242 1.891 13.212 1.00 88.00 97 GLY A O 1
ATOM 777 N N . PHE A 1 98 ? -8.425 2.205 12.740 1.00 90.12 98 PHE A N 1
ATOM 778 C CA . PHE A 1 98 ? -8.803 0.788 12.653 1.00 90.12 98 PHE A CA 1
ATOM 779 C C . PHE A 1 98 ? -9.536 0.504 11.339 1.00 90.12 98 PHE A C 1
ATOM 781 O O . PHE A 1 98 ? -10.753 0.304 11.367 1.00 90.12 98 PHE A O 1
ATOM 788 N N . PRO A 1 99 ? -8.851 0.551 10.181 1.00 93.56 99 PRO A N 1
ATOM 789 C CA . PRO A 1 99 ? -9.462 0.108 8.935 1.00 93.56 99 PRO A CA 1
ATOM 790 C C . PRO A 1 99 ? -9.791 -1.387 8.982 1.00 93.56 99 PRO A C 1
ATOM 792 O O . PRO A 1 99 ? -9.202 -2.140 9.753 1.00 93.56 99 PRO A O 1
ATOM 795 N N . ASP A 1 100 ? -10.716 -1.825 8.131 1.00 92.50 100 ASP A N 1
ATOM 796 C CA . ASP A 1 100 ? -11.021 -3.250 7.970 1.00 92.50 100 ASP A CA 1
ATOM 797 C C . ASP A 1 100 ? -9.892 -3.959 7.195 1.00 92.50 100 ASP A C 1
ATOM 799 O O . ASP A 1 100 ? -9.623 -5.137 7.426 1.00 92.50 100 ASP A O 1
ATOM 803 N N . TYR A 1 101 ? -9.262 -3.251 6.248 1.00 97.50 101 TYR A N 1
ATOM 804 C CA . TYR A 1 101 ? -8.091 -3.676 5.472 1.00 97.50 101 TYR A CA 1
ATOM 805 C C . TYR A 1 101 ? -7.450 -2.471 4.757 1.00 97.50 101 TYR A C 1
ATOM 807 O O . TYR A 1 101 ? -8.057 -1.402 4.663 1.00 97.50 101 TYR A O 1
ATOM 815 N N . VAL A 1 102 ? -6.249 -2.647 4.201 1.00 98.69 102 VAL A N 1
ATOM 816 C CA . VAL A 1 102 ? -5.590 -1.665 3.321 1.00 98.69 102 VAL A CA 1
ATOM 817 C C . VAL A 1 102 ? -5.532 -2.199 1.891 1.00 98.69 102 VAL A C 1
ATOM 819 O O . VAL A 1 102 ? -5.059 -3.304 1.648 1.00 98.69 102 VAL A O 1
ATOM 822 N N . SER A 1 103 ? -6.026 -1.437 0.919 1.00 98.81 103 SER A N 1
ATOM 823 C CA . SER A 1 103 ? -5.852 -1.736 -0.504 1.00 98.81 103 SER A CA 1
ATOM 824 C C . SER A 1 103 ? -4.554 -1.122 -1.013 1.00 98.81 103 SER A C 1
ATOM 826 O O . SER A 1 103 ? -4.335 0.077 -0.860 1.00 98.81 103 SER A O 1
ATOM 828 N N . ILE A 1 104 ? -3.724 -1.926 -1.671 1.00 98.81 104 ILE A N 1
ATOM 829 C CA . ILE A 1 104 ? -2.472 -1.472 -2.279 1.00 98.81 104 ILE A CA 1
ATOM 830 C C . ILE A 1 104 ? -2.670 -1.315 -3.782 1.00 98.81 104 ILE A C 1
ATOM 832 O O . ILE A 1 104 ? -3.102 -2.250 -4.462 1.00 98.81 104 ILE A O 1
ATOM 836 N N . TYR A 1 105 ? -2.328 -0.144 -4.308 1.00 98.88 105 TYR A N 1
ATOM 837 C CA . TYR A 1 105 ? -2.371 0.183 -5.727 1.00 98.88 105 TYR A CA 1
ATOM 838 C C . TYR A 1 105 ? -0.968 0.425 -6.270 1.00 98.88 105 TYR A C 1
ATOM 840 O O . TYR A 1 105 ? -0.093 0.942 -5.577 1.00 98.88 105 TYR A O 1
ATOM 848 N N . TYR A 1 106 ? -0.768 0.080 -7.538 1.00 98.81 106 TYR A N 1
ATOM 849 C CA . TYR A 1 106 ? 0.452 0.388 -8.270 1.00 98.81 106 TYR A CA 1
ATOM 850 C C . TYR A 1 106 ? 0.143 1.059 -9.606 1.00 98.81 106 TYR A C 1
ATOM 852 O O . TYR A 1 106 ? -0.900 0.836 -10.220 1.00 98.81 106 TYR A O 1
ATOM 860 N N . SER A 1 107 ? 1.099 1.845 -10.073 1.00 98.69 107 SER A N 1
ATOM 861 C CA . SER A 1 107 ? 1.136 2.458 -11.397 1.00 98.69 107 SER A CA 1
ATOM 862 C C . SER A 1 107 ? 2.466 2.091 -12.045 1.00 98.69 107 SER A C 1
ATOM 864 O O . SER A 1 107 ? 3.482 2.058 -11.353 1.00 98.69 107 SER A O 1
ATOM 866 N N . ASN A 1 108 ? 2.482 1.823 -13.352 1.00 98.25 108 ASN A N 1
ATOM 867 C CA . ASN A 1 108 ? 3.714 1.577 -14.112 1.00 98.25 108 ASN A CA 1
ATOM 868 C C . ASN A 1 108 ? 3.813 2.379 -15.425 1.00 98.25 108 ASN A C 1
ATOM 870 O O . ASN A 1 108 ? 4.642 2.079 -16.287 1.00 98.25 108 ASN A O 1
ATOM 874 N N . ASP A 1 109 ? 2.977 3.408 -15.581 1.00 98.00 109 ASP A N 1
ATOM 875 C CA . ASP A 1 109 ? 2.871 4.246 -16.782 1.00 98.00 109 ASP A CA 1
ATOM 876 C C . ASP A 1 109 ? 3.119 5.743 -16.504 1.00 98.00 109 ASP A C 1
ATOM 878 O O . ASP A 1 109 ? 2.762 6.617 -17.307 1.00 98.00 109 ASP A O 1
ATOM 882 N N . GLY A 1 110 ? 3.781 6.033 -15.379 1.00 96.25 110 GLY A N 1
ATOM 883 C CA . GLY A 1 110 ? 4.040 7.392 -14.907 1.00 96.25 110 GLY A CA 1
ATOM 884 C C . GLY A 1 110 ? 2.833 8.022 -14.216 1.00 96.25 110 GLY A C 1
ATOM 885 O O . GLY A 1 110 ? 2.584 9.209 -14.412 1.00 96.25 110 GLY A O 1
ATOM 886 N N . ASN A 1 111 ? 2.108 7.229 -13.423 1.00 97.56 111 ASN A N 1
ATOM 887 C CA . ASN A 1 111 ? 0.952 7.616 -12.605 1.00 97.56 111 ASN A CA 1
ATOM 888 C C . ASN A 1 111 ? -0.310 7.946 -13.401 1.00 97.56 111 ASN A C 1
ATOM 890 O O . ASN A 1 111 ? -1.242 8.517 -12.850 1.00 97.56 111 ASN A O 1
ATOM 894 N N . LYS A 1 112 ? -0.382 7.587 -14.686 1.00 97.50 112 LYS A N 1
ATOM 895 C CA . LYS A 1 112 ? -1.567 7.876 -15.503 1.00 97.50 112 LYS A CA 1
ATOM 896 C C . LYS A 1 112 ? -2.712 6.943 -15.148 1.00 97.50 112 LYS A C 1
ATOM 898 O O . LYS A 1 112 ? -3.854 7.389 -15.137 1.00 97.50 112 LYS A O 1
ATOM 903 N N . THR A 1 113 ? -2.412 5.680 -14.850 1.00 98.38 113 THR A N 1
ATOM 904 C CA . THR A 1 113 ? -3.408 4.691 -14.433 1.00 98.38 113 THR A CA 1
ATOM 905 C C . THR A 1 113 ? -2.965 3.937 -13.182 1.00 98.38 113 THR A C 1
ATOM 907 O O . THR A 1 113 ? -1.779 3.690 -12.971 1.00 98.38 113 THR A O 1
ATOM 910 N N . TRP A 1 114 ? -3.943 3.574 -12.348 1.00 98.62 114 TRP A N 1
ATOM 911 C CA . TRP A 1 114 ? -3.737 2.830 -11.1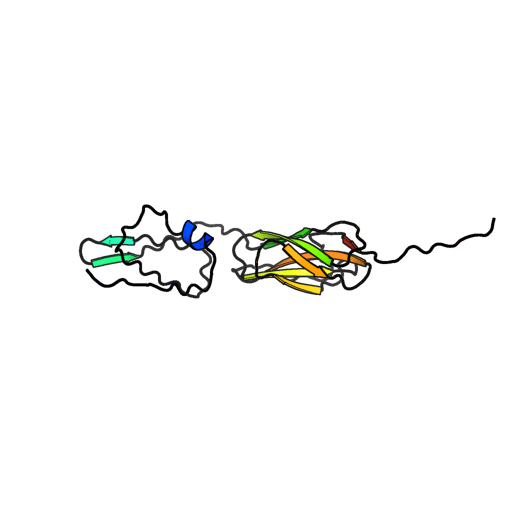08 1.00 98.62 114 TRP A CA 1
ATOM 912 C C . TRP A 1 114 ? -4.385 1.452 -11.186 1.00 98.62 114 TRP A C 1
ATOM 914 O O . TRP A 1 114 ? -5.527 1.291 -11.623 1.00 98.62 114 TRP A O 1
ATOM 924 N N . HIS A 1 115 ? -3.648 0.445 -10.737 1.00 98.62 115 HIS A N 1
ATOM 925 C CA . HIS A 1 115 ? -4.056 -0.951 -10.723 1.00 98.62 115 HIS A CA 1
ATOM 926 C C . HIS A 1 115 ? -4.042 -1.477 -9.291 1.00 98.62 115 HIS A C 1
ATOM 928 O O . HIS A 1 115 ? -3.087 -1.248 -8.554 1.00 98.62 115 HIS A O 1
ATOM 934 N N . LEU A 1 116 ? -5.083 -2.212 -8.895 1.00 98.69 116 LEU A N 1
ATOM 935 C CA . LEU A 1 116 ? -5.120 -2.876 -7.593 1.00 98.69 116 LEU A CA 1
ATOM 936 C C . LEU A 1 116 ? -4.100 -4.027 -7.570 1.00 98.69 116 LEU A C 1
ATOM 938 O O . LEU A 1 116 ? -4.233 -4.980 -8.341 1.00 98.69 116 LEU A O 1
ATOM 942 N N . ALA A 1 117 ? -3.117 -3.952 -6.674 1.00 98.56 117 ALA A N 1
ATOM 943 C CA . ALA A 1 117 ? -2.193 -5.047 -6.377 1.00 98.56 117 ALA A CA 1
ATOM 944 C C . ALA A 1 117 ? -2.869 -6.112 -5.499 1.00 98.56 117 ALA A C 1
ATOM 946 O O . ALA A 1 117 ? -2.736 -7.310 -5.752 1.00 98.56 117 ALA A O 1
ATOM 947 N N . GLY A 1 118 ? -3.626 -5.675 -4.489 1.00 98.75 118 GLY A N 1
ATOM 948 C CA . GLY A 1 118 ? -4.387 -6.542 -3.596 1.00 98.75 118 GLY A CA 1
ATOM 949 C C . GLY A 1 118 ? -4.875 -5.822 -2.341 1.00 98.75 118 GLY A C 1
ATOM 950 O O . GLY A 1 118 ? -4.723 -4.608 -2.212 1.00 98.75 118 GLY A O 1
ATOM 951 N N . ASN A 1 119 ? -5.483 -6.588 -1.437 1.00 98.62 119 ASN A N 1
ATOM 952 C CA . ASN A 1 119 ? -5.967 -6.107 -0.146 1.00 98.62 119 ASN A CA 1
ATOM 953 C C . ASN A 1 119 ? -5.206 -6.812 0.970 1.00 98.62 119 ASN A C 1
ATOM 955 O O . ASN A 1 119 ? -5.102 -8.040 0.957 1.00 98.62 119 ASN A O 1
ATOM 959 N N . ASP A 1 120 ? -4.750 -6.034 1.938 1.00 98.38 120 ASP A N 1
ATOM 960 C CA . ASP A 1 120 ? -4.088 -6.505 3.134 1.00 98.38 120 ASP A CA 1
ATOM 961 C C . ASP A 1 120 ? -5.007 -6.382 4.354 1.00 98.38 120 ASP A C 1
ATOM 963 O O . ASP A 1 120 ? -5.289 -5.286 4.843 1.00 98.38 120 ASP A O 1
ATOM 967 N N . SER A 1 121 ? -5.494 -7.525 4.832 1.00 96.81 121 SER A N 1
ATOM 968 C CA . SER A 1 121 ? -6.296 -7.620 6.050 1.00 96.81 121 SER A CA 1
ATOM 969 C C . SER A 1 121 ? -5.488 -8.038 7.283 1.00 96.81 121 SER A C 1
ATOM 971 O O . SER A 1 121 ? -6.091 -8.171 8.346 1.00 96.81 121 SER A O 1
ATOM 973 N N . SER A 1 122 ? -4.180 -8.326 7.169 1.00 96.56 122 SER A N 1
ATOM 974 C CA . SER A 1 122 ? -3.339 -8.572 8.355 1.00 96.56 122 SER A CA 1
ATOM 975 C C . SER A 1 122 ? -3.019 -7.263 9.070 1.00 96.56 122 SER A C 1
ATOM 977 O O . SER A 1 122 ? -2.887 -7.269 10.293 1.00 96.56 122 SER A O 1
ATOM 979 N N . LEU A 1 123 ? -2.962 -6.156 8.315 1.00 95.62 123 LEU A N 1
ATOM 980 C CA . LEU A 1 12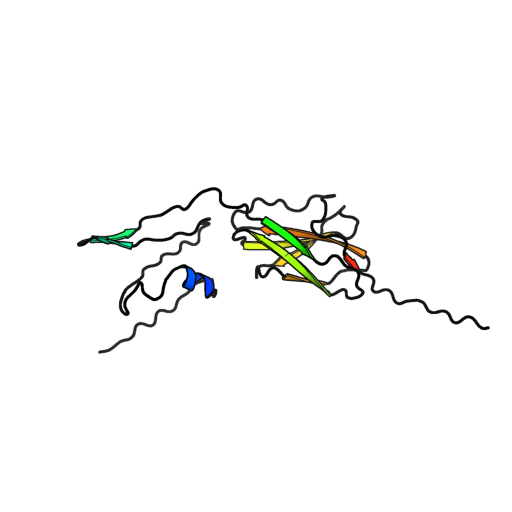3 ? -2.677 -4.816 8.824 1.00 95.62 123 LEU A CA 1
ATOM 981 C C . LEU A 1 123 ? -1.331 -4.756 9.570 1.00 95.62 123 LEU A C 1
ATOM 983 O O . LEU A 1 123 ? -1.197 -4.060 10.578 1.00 95.62 123 LEU A O 1
ATOM 987 N N . ASP A 1 124 ? -0.328 -5.484 9.081 1.00 97.75 124 ASP A N 1
ATOM 988 C CA . ASP A 1 124 ? 1.024 -5.514 9.656 1.00 97.75 124 ASP A CA 1
ATOM 989 C C . ASP A 1 124 ? 1.966 -4.447 9.065 1.00 97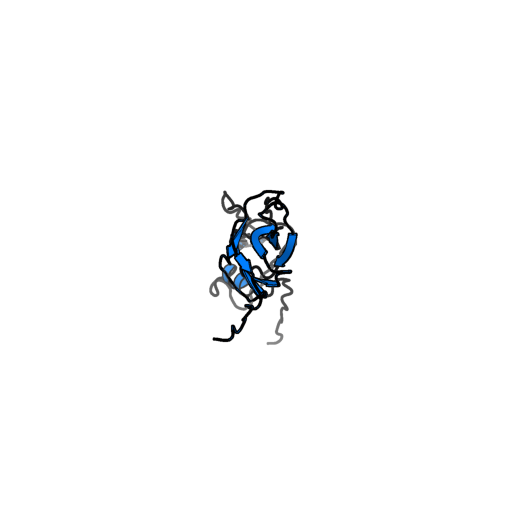.75 124 ASP A C 1
ATOM 991 O O . ASP A 1 124 ? 3.055 -4.229 9.599 1.00 97.75 124 ASP A O 1
ATOM 995 N N . GLY A 1 125 ? 1.522 -3.725 8.028 1.00 97.81 125 GLY A N 1
ATOM 996 C CA . GLY A 1 125 ? 2.298 -2.676 7.363 1.00 97.81 125 GLY A CA 1
ATOM 997 C C . GLY A 1 125 ? 3.169 -3.184 6.211 1.00 97.81 125 GLY A C 1
ATOM 998 O O . GLY A 1 125 ? 3.946 -2.400 5.659 1.00 97.81 125 GLY A O 1
ATOM 999 N N . GLU A 1 126 ? 3.050 -4.461 5.831 1.00 98.62 126 GLU A N 1
ATOM 1000 C CA . GLU A 1 126 ? 3.850 -5.098 4.787 1.00 98.62 126 GLU A CA 1
ATOM 1001 C C . GLU A 1 126 ? 2.991 -5.923 3.814 1.00 98.62 126 GLU A C 1
ATOM 1003 O O . GLU A 1 126 ? 2.396 -6.936 4.159 1.00 98.62 126 GLU A O 1
ATOM 1008 N N . PHE A 1 127 ? 3.027 -5.573 2.527 1.00 98.69 127 PHE A N 1
ATOM 1009 C CA . PHE A 1 127 ? 2.305 -6.295 1.482 1.00 98.69 127 PHE A CA 1
ATOM 1010 C C . PHE A 1 127 ? 3.255 -6.901 0.443 1.00 98.69 127 PHE A C 1
ATOM 1012 O O . PHE A 1 127 ? 3.964 -6.194 -0.276 1.00 98.69 127 PHE A O 1
ATOM 1019 N N . ASN A 1 128 ? 3.255 -8.230 0.321 1.00 98.56 128 ASN A N 1
ATOM 1020 C CA . ASN A 1 128 ? 4.072 -8.932 -0.671 1.00 98.56 128 ASN A CA 1
ATOM 1021 C C . ASN A 1 128 ? 3.449 -8.848 -2.070 1.00 98.56 128 ASN A C 1
ATOM 1023 O O . ASN A 1 128 ? 2.294 -9.227 -2.271 1.00 98.56 128 ASN A O 1
ATOM 1027 N N . PHE A 1 129 ? 4.237 -8.414 -3.052 1.00 98.50 129 PHE A N 1
ATOM 1028 C CA . PHE A 1 129 ? 3.778 -8.181 -4.417 1.00 98.50 129 PHE A CA 1
ATOM 1029 C C . PHE A 1 129 ? 4.791 -8.663 -5.462 1.00 98.50 129 PHE A C 1
ATOM 1031 O O . PHE A 1 129 ? 5.998 -8.496 -5.301 1.00 98.50 129 PHE A O 1
ATOM 1038 N N . SER A 1 130 ? 4.291 -9.238 -6.560 1.00 98.50 130 SER A N 1
ATOM 1039 C CA . SER A 1 130 ? 5.103 -9.632 -7.716 1.00 98.50 130 SER A CA 1
ATOM 1040 C C . SER A 1 130 ? 4.829 -8.695 -8.891 1.00 98.50 130 SER A C 1
ATOM 1042 O O . SER A 1 130 ? 3.711 -8.638 -9.406 1.00 98.50 130 SER A O 1
ATOM 1044 N N . LEU A 1 131 ? 5.860 -7.981 -9.335 1.00 98.31 131 LEU A N 1
ATOM 1045 C CA . LEU A 1 131 ? 5.769 -7.006 -10.415 1.00 98.31 131 LEU A CA 1
ATOM 1046 C C . LEU A 1 131 ? 5.498 -7.690 -11.766 1.00 98.31 131 LEU A C 1
ATOM 1048 O O . LEU A 1 131 ? 6.155 -8.680 -12.100 1.00 98.31 131 LEU A O 1
ATOM 1052 N N . PRO A 1 132 ? 4.571 -7.159 -12.586 1.00 97.88 132 PRO A N 1
ATOM 1053 C CA . PRO A 1 132 ? 4.148 -7.825 -13.817 1.00 97.88 132 PRO A CA 1
ATOM 1054 C C . PRO A 1 132 ? 5.189 -7.776 -14.948 1.00 97.88 132 PRO A C 1
ATOM 1056 O O . PRO A 1 132 ? 5.209 -8.670 -15.795 1.00 97.88 132 PRO A O 1
ATOM 1059 N N . CYS A 1 133 ? 6.031 -6.740 -15.010 1.00 97.75 133 CYS A N 1
ATOM 1060 C CA . CYS A 1 133 ? 7.054 -6.575 -16.052 1.00 97.75 133 CYS A CA 1
ATOM 1061 C C . CYS A 1 133 ? 8.113 -5.529 -15.672 1.00 97.75 133 CYS A C 1
ATOM 1063 O O . CYS A 1 133 ? 7.893 -4.734 -14.761 1.00 97.75 133 CYS A O 1
ATOM 1065 N N . ASN A 1 134 ? 9.229 -5.465 -16.410 1.00 98.31 134 ASN A N 1
ATOM 1066 C CA . ASN A 1 134 ? 10.196 -4.370 -16.264 1.00 98.31 134 ASN A CA 1
ATOM 1067 C C . ASN A 1 134 ? 9.499 -3.008 -16.404 1.00 98.31 134 ASN A C 1
ATOM 1069 O O . ASN A 1 134 ? 8.616 -2.845 -17.252 1.00 98.31 134 ASN A O 1
ATOM 1073 N N . GLY A 1 135 ? 9.894 -2.035 -15.587 1.00 98.25 135 GLY A N 1
ATOM 1074 C CA . GLY A 1 135 ? 9.258 -0.723 -15.581 1.00 98.25 135 GLY A CA 1
ATOM 1075 C C . GLY A 1 135 ? 9.622 0.140 -14.382 1.00 98.25 135 GLY A C 1
ATOM 1076 O O . GLY A 1 135 ? 10.401 -0.254 -13.516 1.00 98.25 135 GLY A O 1
ATOM 1077 N N . VAL A 1 136 ? 9.034 1.334 -14.357 1.00 98.56 136 VAL A N 1
ATOM 1078 C CA . VAL A 1 136 ? 9.117 2.278 -13.240 1.00 98.56 136 VAL A CA 1
ATOM 1079 C C . VAL A 1 136 ? 7.762 2.302 -12.554 1.00 98.56 136 VAL A C 1
ATOM 1081 O O . VAL A 1 136 ? 6.758 2.545 -13.218 1.00 98.56 136 VAL A O 1
ATOM 1084 N N . TYR A 1 137 ? 7.751 2.059 -11.251 1.00 98.69 137 TYR A N 1
ATOM 1085 C CA . TYR A 1 137 ? 6.554 1.870 -10.452 1.00 98.69 137 TYR A CA 1
ATOM 1086 C C . TYR A 1 137 ? 6.375 2.979 -9.417 1.00 98.69 137 TYR A C 1
ATOM 1088 O O . TYR A 1 137 ? 7.350 3.477 -8.846 1.00 98.69 137 TYR A O 1
ATOM 1096 N N . GLY A 1 138 ? 5.117 3.344 -9.183 1.00 98.62 138 GLY A N 1
ATOM 1097 C CA . GLY A 1 138 ? 4.669 4.126 -8.034 1.00 98.62 138 GLY A CA 1
ATOM 1098 C C . GLY A 1 138 ? 3.595 3.367 -7.263 1.00 98.62 138 GLY A C 1
ATOM 1099 O O . GLY A 1 138 ? 2.865 2.575 -7.864 1.00 98.62 138 GLY A O 1
ATOM 1100 N N . PHE A 1 139 ? 3.502 3.607 -5.956 1.00 98.69 139 PHE A N 1
ATOM 1101 C CA . PHE A 1 139 ? 2.570 2.919 -5.060 1.00 98.69 139 PHE A CA 1
ATOM 1102 C C . PHE A 1 139 ? 1.686 3.907 -4.292 1.00 98.69 139 PHE A C 1
ATOM 1104 O O . PHE A 1 139 ? 2.144 5.001 -3.950 1.00 98.69 139 PHE A O 1
ATOM 1111 N N . ILE A 1 140 ? 0.443 3.493 -4.024 1.00 98.88 140 ILE A N 1
ATOM 1112 C CA . ILE A 1 140 ? -0.505 4.145 -3.108 1.00 98.88 140 ILE A CA 1
ATOM 1113 C C . ILE A 1 140 ? -1.116 3.074 -2.198 1.00 98.88 140 ILE A C 1
ATOM 1115 O O . ILE A 1 140 ? -1.460 1.986 -2.672 1.00 98.88 140 ILE A O 1
ATOM 1119 N N . ALA A 1 141 ? -1.264 3.375 -0.911 1.00 98.81 141 ALA A N 1
ATOM 1120 C CA . ALA A 1 141 ? -2.018 2.569 0.042 1.00 98.81 141 ALA A CA 1
ATOM 1121 C C . ALA A 1 141 ? -3.310 3.299 0.426 1.00 98.81 141 ALA A C 1
ATOM 1123 O O . ALA A 1 141 ? -3.297 4.499 0.631 1.00 98.81 141 ALA A O 1
ATOM 1124 N N . VAL A 1 142 ? -4.426 2.575 0.527 1.00 98.75 142 VAL A N 1
ATOM 1125 C CA . VAL A 1 142 ? -5.735 3.155 0.871 1.00 98.75 142 VAL A CA 1
ATOM 1126 C C . VAL A 1 142 ? -6.376 2.337 1.982 1.00 98.75 142 VAL A C 1
ATOM 1128 O O . VAL A 1 142 ? -6.638 1.146 1.806 1.00 98.75 142 VAL A O 1
ATOM 1131 N N . ALA A 1 143 ? -6.661 2.955 3.120 1.00 98.25 143 ALA A N 1
ATOM 1132 C CA . ALA A 1 143 ? -7.393 2.361 4.225 1.00 98.25 143 ALA A CA 1
ATOM 1133 C C . ALA A 1 143 ? -8.881 2.239 3.867 1.00 98.25 143 ALA A C 1
ATOM 1135 O O . ALA A 1 143 ? -9.541 3.219 3.519 1.00 98.25 143 ALA A O 1
ATOM 1136 N N . ILE A 1 144 ? -9.439 1.032 3.975 1.00 97.19 144 ILE A N 1
ATOM 1137 C CA . ILE A 1 144 ? -10.836 0.738 3.641 1.00 97.19 144 ILE A CA 1
ATOM 1138 C C . ILE A 1 144 ? -11.576 0.214 4.869 1.00 97.19 144 ILE A C 1
ATOM 1140 O O . ILE A 1 144 ? -11.033 -0.541 5.671 1.00 97.19 144 ILE A O 1
ATOM 1144 N N . GLY A 1 145 ? -12.851 0.584 5.002 1.00 91.50 145 GLY A N 1
ATOM 1145 C CA . GLY A 1 145 ? -13.647 0.225 6.174 1.00 91.50 145 GLY A CA 1
ATOM 1146 C C . GLY A 1 145 ? -13.241 1.063 7.379 1.00 91.50 145 GLY A C 1
ATOM 1147 O O . GLY A 1 145 ? -12.687 2.149 7.214 1.00 91.50 145 GLY A O 1
ATOM 1148 N N . GLY A 1 146 ? -13.580 0.640 8.593 1.00 85.38 146 GLY A N 1
ATOM 1149 C CA . GLY A 1 146 ? -13.173 1.395 9.781 1.00 85.38 146 GLY A CA 1
ATOM 1150 C C . GLY A 1 146 ? -13.769 2.805 9.929 1.00 85.38 146 GLY A C 1
ATOM 1151 O O . GLY A 1 146 ? -13.514 3.467 10.922 1.00 85.38 146 GLY A O 1
ATOM 1152 N N . GLY A 1 147 ? -14.581 3.293 8.984 1.00 89.06 147 GLY A N 1
ATOM 1153 C CA . GLY A 1 147 ? -14.999 4.698 8.932 1.00 89.06 147 GLY A CA 1
ATOM 1154 C C . GLY A 1 147 ? -14.002 5.599 8.197 1.00 89.06 147 GLY A C 1
ATOM 1155 O O . GLY A 1 147 ? -14.145 6.821 8.257 1.00 89.06 147 GLY A O 1
ATOM 1156 N N . SER A 1 148 ? -13.025 5.005 7.499 1.00 93.75 148 SER A N 1
ATOM 1157 C CA 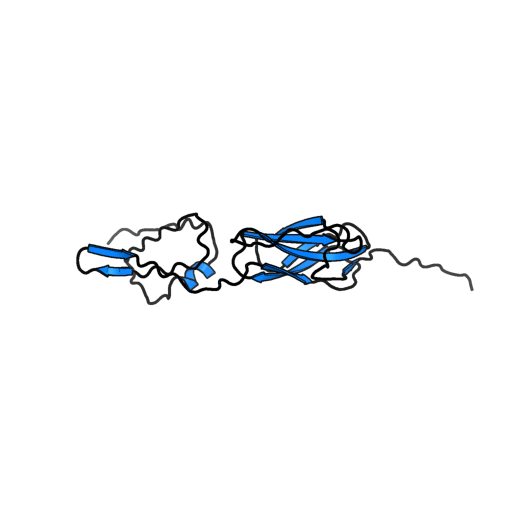. SER A 1 148 ? -12.181 5.692 6.520 1.00 93.75 148 SER A CA 1
ATOM 1158 C C . SER A 1 148 ? -13.034 6.416 5.478 1.00 93.75 148 SER A C 1
ATOM 1160 O O . SER A 1 148 ? -14.080 5.921 5.046 1.00 93.75 148 SER A O 1
ATOM 1162 N N . ASN A 1 149 ? -12.564 7.601 5.088 1.00 95.56 149 ASN A N 1
ATOM 1163 C CA . ASN A 1 149 ? -13.122 8.395 3.995 1.00 95.56 149 ASN A CA 1
ATOM 1164 C C . ASN A 1 149 ? -12.114 8.569 2.852 1.00 95.56 149 ASN A C 1
ATOM 1166 O O . ASN A 1 149 ? -12.288 9.470 2.031 1.00 95.56 149 ASN A O 1
ATOM 1170 N N . GLU A 1 150 ? -11.057 7.756 2.813 1.00 97.12 150 GLU A N 1
ATOM 1171 C CA . GLU A 1 150 ? -10.102 7.810 1.714 1.00 97.12 150 GLU A CA 1
ATOM 1172 C C . GLU A 1 150 ? -10.771 7.451 0.386 1.00 97.12 150 GLU A C 1
ATOM 1174 O O . GLU A 1 150 ? -11.583 6.524 0.281 1.00 97.12 150 GLU A O 1
ATOM 1179 N N . SER A 1 151 ? -10.444 8.228 -0.641 1.00 97.56 151 SER A N 1
ATOM 1180 C CA . SER A 1 151 ? -10.843 7.951 -2.012 1.00 97.56 151 SER A CA 1
ATOM 1181 C C . SER A 1 151 ? -9.925 6.908 -2.635 1.00 97.56 151 SER A C 1
ATOM 1183 O O . SER A 1 151 ? -8.755 6.789 -2.287 1.00 97.56 151 SER A O 1
ATOM 1185 N N . LEU A 1 152 ? -10.459 6.165 -3.604 1.00 98.19 152 LEU A N 1
ATOM 1186 C CA . LEU A 1 152 ? -9.614 5.356 -4.478 1.00 98.19 152 LEU A CA 1
ATOM 1187 C C . LEU A 1 152 ? -8.716 6.269 -5.329 1.00 98.19 152 LEU A C 1
ATOM 1189 O O . LEU A 1 152 ? -9.158 7.380 -5.638 1.00 98.19 152 LEU A O 1
ATOM 1193 N N . PRO A 1 153 ? -7.533 5.796 -5.766 1.00 98.25 153 PRO A N 1
ATOM 1194 C CA . PRO A 1 153 ? -6.624 6.628 -6.537 1.00 98.25 153 PRO A CA 1
ATOM 1195 C C . PRO A 1 153 ? -7.233 7.095 -7.859 1.00 98.25 153 PRO A C 1
ATOM 1197 O O . PRO A 1 153 ? -7.808 6.296 -8.609 1.00 98.25 153 PRO A O 1
ATOM 1200 N N . GLU A 1 154 ? -7.078 8.378 -8.169 1.00 98.31 154 GLU A N 1
ATOM 1201 C CA . GLU A 1 154 ? -7.525 8.973 -9.427 1.00 98.31 154 GLU A CA 1
ATOM 1202 C C . GLU A 1 154 ? -6.437 8.896 -10.514 1.00 98.31 154 GLU A C 1
ATOM 1204 O O . GLU A 1 154 ? -5.235 8.820 -10.250 1.00 98.31 154 GLU A O 1
ATOM 1209 N N . GLU A 1 155 ? -6.842 8.932 -11.787 1.00 97.81 155 GLU A N 1
ATOM 1210 C CA . GLU A 1 155 ? -5.888 9.019 -12.900 1.00 97.81 155 GLU A CA 1
ATOM 1211 C C . GLU A 1 155 ? -4.991 10.260 -12.754 1.00 97.81 155 GLU A C 1
ATOM 1213 O O . GLU A 1 155 ? -5.483 11.376 -12.583 1.00 97.81 155 GLU A O 1
ATOM 1218 N N . ASN A 1 156 ? -3.677 10.101 -12.941 1.00 97.75 156 ASN A N 1
ATOM 1219 C CA . ASN A 1 156 ? -2.664 11.158 -12.782 1.00 97.75 156 ASN A CA 1
ATOM 1220 C C . ASN A 1 156 ? -2.420 11.614 -11.333 1.00 97.75 156 ASN A C 1
ATOM 1222 O O . ASN A 1 156 ? -1.669 12.572 -11.130 1.00 97.75 156 ASN A O 1
ATOM 1226 N N . GLU A 1 157 ? -3.001 10.942 -10.336 1.00 98.25 157 GLU A N 1
ATOM 1227 C CA . GLU A 1 157 ? -2.670 11.175 -8.930 1.00 98.25 157 GLU A CA 1
ATOM 1228 C C . GLU A 1 157 ? -1.199 10.847 -8.644 1.00 98.25 157 GLU A C 1
ATOM 1230 O O . GLU A 1 157 ? -0.637 9.900 -9.190 1.00 98.25 157 GLU A O 1
ATOM 1235 N N . ALA A 1 158 ? -0.538 11.654 -7.813 1.00 98.38 158 ALA A N 1
ATOM 1236 C CA . ALA A 1 158 ? 0.859 11.422 -7.476 1.00 98.38 158 ALA A CA 1
ATOM 1237 C C . ALA A 1 158 ? 1.001 10.188 -6.576 1.00 98.38 158 ALA A C 1
ATOM 1239 O O . ALA A 1 158 ? 0.302 10.061 -5.579 1.00 98.38 158 ALA A O 1
ATOM 1240 N N . ALA A 1 159 ? 1.954 9.317 -6.903 1.00 98.44 159 ALA A N 1
ATOM 1241 C CA . ALA A 1 159 ? 2.325 8.204 -6.040 1.00 98.44 159 ALA A CA 1
ATOM 1242 C C . ALA A 1 159 ? 2.831 8.689 -4.672 1.00 98.44 159 ALA A C 1
ATOM 1244 O O . ALA A 1 159 ? 3.599 9.652 -4.599 1.00 98.44 159 ALA A O 1
ATOM 1245 N N . GLU A 1 160 ? 2.474 7.967 -3.612 1.00 98.56 160 GLU A N 1
ATOM 1246 C CA . GLU A 1 160 ? 2.972 8.203 -2.251 1.00 98.56 160 GLU A CA 1
ATOM 1247 C C . GLU A 1 160 ? 4.422 7.739 -2.105 1.00 98.56 160 GLU A C 1
ATOM 1249 O O . GLU A 1 160 ? 5.246 8.403 -1.475 1.00 98.56 160 GLU A O 1
ATOM 1254 N N . CYS A 1 161 ? 4.749 6.625 -2.764 1.00 98.12 161 CYS A N 1
ATOM 1255 C CA . CYS A 1 161 ? 6.096 6.086 -2.848 1.00 98.12 161 CYS A CA 1
ATOM 1256 C C . CYS A 1 161 ? 6.508 5.908 -4.315 1.00 98.12 161 CYS A C 1
ATOM 1258 O O . CYS A 1 161 ? 5.845 5.199 -5.077 1.00 98.12 161 CYS A O 1
ATOM 1260 N N . TYR A 1 162 ? 7.588 6.582 -4.722 1.00 97.12 162 TYR A N 1
ATOM 1261 C CA . TYR A 1 162 ? 8.094 6.586 -6.097 1.00 97.12 162 TYR A CA 1
ATOM 1262 C C . TYR A 1 162 ? 9.547 7.096 -6.169 1.00 97.12 162 TYR A C 1
ATOM 1264 O O . TYR A 1 162 ? 9.899 8.011 -5.418 1.00 97.12 162 TYR A O 1
ATOM 1272 N N . PRO A 1 163 ? 10.373 6.630 -7.127 1.00 97.81 163 PRO A N 1
ATOM 1273 C CA . PRO A 1 163 ? 10.148 5.496 -8.024 1.00 97.81 163 PRO A CA 1
ATOM 1274 C C . PRO A 1 163 ? 10.707 4.185 -7.461 1.00 97.81 163 PRO A C 1
ATOM 1276 O O . PRO A 1 163 ? 11.759 4.180 -6.826 1.00 97.81 163 PRO A O 1
ATOM 1279 N N . TYR A 1 164 ? 10.078 3.067 -7.820 1.00 98.31 164 TYR A N 1
ATOM 1280 C CA . TYR A 1 164 ? 10.735 1.760 -7.829 1.00 98.31 164 TYR A CA 1
ATOM 1281 C C . TYR A 1 164 ? 11.035 1.328 -9.265 1.00 98.31 164 TYR A C 1
ATOM 1283 O O . TYR A 1 164 ? 10.135 1.301 -10.101 1.00 98.31 164 TYR A O 1
ATOM 1291 N N . ILE A 1 165 ? 12.284 1.000 -9.582 1.00 98.50 165 ILE A N 1
ATOM 1292 C CA . ILE A 1 165 ? 12.695 0.610 -10.936 1.00 98.50 165 ILE A CA 1
ATOM 1293 C C . ILE A 1 165 ? 13.001 -0.883 -10.950 1.00 98.50 165 ILE A C 1
ATOM 1295 O O . ILE A 1 165 ? 13.966 -1.329 -10.332 1.00 98.50 165 ILE A O 1
ATOM 1299 N N . PHE A 1 166 ? 12.205 -1.640 -11.702 1.00 98.44 166 PHE A N 1
ATOM 1300 C CA . PHE A 1 166 ? 12.429 -3.062 -11.924 1.00 98.44 166 PHE A CA 1
ATOM 1301 C C . PHE A 1 166 ? 13.022 -3.305 -13.309 1.00 98.44 166 PHE A C 1
ATOM 1303 O O . PHE A 1 166 ? 12.389 -3.012 -14.330 1.00 98.44 166 PHE A O 1
ATOM 1310 N N . ASP A 1 167 ? 14.226 -3.873 -13.333 1.00 98.06 167 ASP A N 1
ATOM 1311 C CA . ASP A 1 167 ? 14.907 -4.291 -14.553 1.00 98.06 167 ASP A CA 1
ATOM 1312 C C . ASP A 1 167 ? 15.495 -5.698 -14.405 1.00 98.06 167 ASP A C 1
ATOM 1314 O O . ASP A 1 167 ? 16.539 -5.911 -13.791 1.00 98.06 167 ASP A O 1
ATOM 1318 N N . SER A 1 168 ? 14.815 -6.674 -15.003 1.00 97.38 168 SER A N 1
ATOM 1319 C CA . SER A 1 168 ? 15.283 -8.060 -15.108 1.00 97.38 168 SER A CA 1
ATOM 1320 C C . SER A 1 168 ? 16.050 -8.357 -16.405 1.00 97.38 168 SER A C 1
ATOM 1322 O O . SER A 1 168 ? 16.352 -9.519 -16.690 1.00 97.38 168 SER A O 1
ATOM 1324 N N . SER A 1 169 ? 16.346 -7.344 -17.231 1.00 96.38 169 SER A N 1
ATOM 1325 C CA . SER A 1 169 ? 17.050 -7.563 -18.493 1.00 96.38 169 SER A CA 1
ATOM 1326 C C . SER A 1 169 ? 18.500 -7.990 -18.254 1.00 96.38 169 SER A C 1
ATOM 1328 O O . SER A 1 169 ? 19.246 -7.400 -17.472 1.00 96.38 169 SER A O 1
ATOM 1330 N N . LEU A 1 170 ? 18.908 -9.070 -18.923 1.00 93.56 170 LEU A N 1
ATOM 1331 C CA . LEU A 1 170 ? 20.289 -9.537 -18.859 1.00 93.56 170 LEU A CA 1
ATOM 1332 C C . LEU A 1 170 ? 21.189 -8.601 -19.678 1.00 93.56 170 LEU A C 1
ATOM 1334 O O . LEU A 1 170 ? 20.803 -8.203 -20.782 1.00 93.56 170 LEU A O 1
ATOM 1338 N N . PRO A 1 171 ? 22.408 -8.294 -19.202 1.00 91.44 171 PRO A N 1
ATOM 1339 C CA . PRO A 1 171 ? 23.355 -7.527 -19.993 1.00 91.44 171 PRO A CA 1
ATOM 1340 C C . PRO A 1 171 ? 23.732 -8.303 -21.261 1.00 91.44 171 PRO A C 1
ATOM 1342 O O . PRO A 1 171 ? 24.031 -9.497 -21.207 1.00 91.44 171 PRO A O 1
ATOM 1345 N N . ASN A 1 172 ? 23.758 -7.616 -22.404 1.00 92.19 172 ASN A N 1
ATOM 1346 C CA . ASN A 1 172 ? 24.301 -8.179 -23.637 1.00 92.19 172 ASN A CA 1
ATOM 1347 C C . ASN A 1 172 ? 25.831 -8.026 -23.636 1.00 92.19 172 ASN A C 1
ATOM 1349 O O . ASN A 1 172 ? 26.336 -6.909 -23.511 1.00 92.19 172 ASN A O 1
ATOM 1353 N N . ILE A 1 173 ? 26.566 -9.135 -23.763 1.00 90.69 173 ILE A N 1
ATOM 1354 C CA . ILE A 1 173 ? 28.033 -9.146 -23.824 1.00 90.69 173 ILE A CA 1
ATOM 1355 C C . ILE A 1 173 ? 28.449 -9.553 -25.235 1.00 90.69 173 ILE A C 1
ATOM 1357 O O . ILE A 1 173 ? 28.243 -10.695 -25.642 1.00 90.69 173 ILE A O 1
ATOM 1361 N N . GLU A 1 174 ? 29.084 -8.635 -25.958 1.00 92.50 174 GLU A N 1
ATOM 1362 C CA . GLU A 1 174 ? 29.688 -8.910 -27.261 1.00 92.50 174 GLU A CA 1
ATOM 1363 C C . GLU A 1 174 ? 31.212 -8.991 -27.117 1.00 92.50 174 GLU A C 1
ATOM 1365 O O . GLU A 1 174 ? 31.850 -8.095 -26.562 1.00 92.50 174 GLU A O 1
ATOM 1370 N N . ILE A 1 175 ? 31.805 -10.085 -27.601 1.00 90.56 175 ILE A N 1
ATOM 1371 C CA . ILE A 1 175 ? 33.261 -10.246 -27.671 1.00 90.56 175 ILE A CA 1
ATOM 1372 C C . ILE A 1 175 ? 33.708 -9.704 -29.028 1.00 90.56 175 ILE A C 1
ATOM 1374 O O . ILE A 1 175 ? 33.397 -10.300 -30.058 1.00 90.56 175 ILE A O 1
ATOM 1378 N N . THR A 1 176 ? 34.438 -8.589 -29.043 1.00 87.50 176 THR A N 1
ATOM 1379 C CA . THR A 1 176 ? 35.087 -8.099 -30.266 1.00 87.50 176 THR A CA 1
ATOM 1380 C C . THR A 1 176 ? 36.444 -8.774 -30.428 1.00 87.50 176 THR A C 1
ATOM 1382 O O . THR A 1 176 ? 37.246 -8.765 -29.491 1.00 87.50 176 THR A O 1
ATOM 1385 N N . GLU A 1 177 ? 36.706 -9.362 -31.598 1.00 83.06 177 GLU A N 1
ATOM 1386 C CA . GLU A 1 177 ? 38.042 -9.875 -31.919 1.00 83.06 177 GLU A CA 1
ATOM 1387 C C . GLU A 1 177 ? 39.066 -8.717 -31.923 1.00 83.06 177 GLU A C 1
ATOM 1389 O O . GLU A 1 177 ? 38.725 -7.624 -32.388 1.00 83.06 177 GLU A O 1
ATOM 1394 N N . PRO A 1 178 ? 40.271 -8.920 -31.351 1.00 80.12 178 PRO A N 1
ATOM 1395 C CA . PRO A 1 178 ? 41.303 -7.888 -31.217 1.00 80.12 178 PRO A CA 1
ATOM 1396 C C . PRO A 1 178 ? 42.002 -7.518 -32.532 1.00 80.12 178 PRO A C 1
ATOM 1398 O O . PRO A 1 178 ? 42.142 -8.395 -33.416 1.00 80.12 178 PRO A O 1
#

Sequence (178 aa):
MDRGIIKEYKTSCDDPGFYNVLFEQDEFEIGERLYVEAFKGNLYGYETTYFTPLPEEGYKVVNIVLLYPVPPIEAIATGPADVSNDGNITITYNYTGFPDYVSIYYSNDGNKTWHLAGNDSSLDGEFNFSLPCNGVYGFIAVAIGGGSNESLPEENEAAECYPYIFDSSLPNIEITEP

Secondary structure (DSSP, 8-state):
-----------S---HHHHHHH--TTS--TT--------SS---S--EEEEEEETTTEEEEEEE---SPPPP--EEEEE--SEES-SEEEEEEEE-S--SEEEEEEESSSSSS-EEEEEE-S-SSEEEEE-SSSEEEEEEEEEESTT--PPPPPTTPPPSEEEEEE--PPPP------

Radius of gyration: 25.1 Å; chains: 1; bounding box: 71×44×78 Å